Protein AF-A0A2A5CS09-F1 (afdb_monomer_lite)

Foldseek 3Di:
DEKEWPDDPVPQKIWIDDADDWDWDWADDDDQKIKIWTKHKDWDGTKMWGQDPQQKIKIKTWIKIFTQFIWIDDPRDTDTDWGRPQKTAPGTKIWIKIFPNADLQFGGKIKTWIFTHQIPDTPPCSVVRRVGPGGGGHMDIDGYGYDD

Secondary structure (DSSP, 8-state):
-EEEEEEETTTTEEEEEEEPPPEEEEEEEETTEEEEEEEEEEEEEEEEEEE-TT--EEEEEEEEEEEEEEEEEETTEEEEEE--TT-EESSPEEEEEEESS-BTTTBEEEEEEEEEPPEES-GGGHHHHHHHH-EEEEEEEEEEEE--

Radius of gyration: 17.22 Å; chains: 1; bounding box: 38×31×50 Å

pLDDT: mean 85.26, std 9.73, range [49.38, 95.62]

Sequence (148 aa):
GSIEVDFNLYTGTFEAYLALEQTSGLFPFFGPLKALAIIDFVQVGHTTGTLDSQANLTTSSDMWVKLPAVYLSAFGFNVKIAGGDNCGTKEPMHLEMTGFPFLSTVGGDIGGTYTLSTFGQCGLFNSIVSAMVAGEGNTIDLSLMYAP

Structure (mmCIF, N/CA/C/O backbone):
data_AF-A0A2A5CS09-F1
#
_entry.id   AF-A0A2A5CS09-F1
#
loop_
_atom_site.group_PDB
_atom_site.id
_atom_site.type_symbol
_atom_site.label_atom_id
_atom_site.label_alt_id
_atom_site.label_comp_id
_atom_site.label_asym_id
_atom_site.label_entity_id
_atom_site.label_seq_id
_atom_site.pdbx_PDB_ins_code
_atom_site.Cartn_x
_atom_site.Cartn_y
_atom_site.Cartn_z
_atom_site.occupancy
_atom_site.B_iso_or_equiv
_atom_site.auth_seq_id
_atom_site.auth_comp_id
_atom_site.auth_asym_id
_atom_site.auth_atom_id
_atom_site.pdbx_PDB_model_num
ATOM 1 N N . GLY A 1 1 ? -12.581 -1.520 -2.114 1.00 57.62 1 GLY A N 1
ATOM 2 C CA . GLY A 1 1 ? -11.929 -2.555 -1.281 1.00 57.62 1 GLY A CA 1
ATOM 3 C C . GLY A 1 1 ? -12.943 -3.150 -0.327 1.00 57.62 1 GLY A C 1
ATOM 4 O O . GLY A 1 1 ? -13.878 -2.450 0.048 1.00 57.62 1 GLY A O 1
ATOM 5 N N . SER A 1 2 ? -12.781 -4.416 0.049 1.00 65.38 2 SER A N 1
ATOM 6 C CA . SER A 1 2 ? -13.676 -5.136 0.967 1.00 65.38 2 SER A CA 1
ATOM 7 C C . SER A 1 2 ? -12.897 -5.788 2.105 1.00 65.38 2 SER A C 1
ATOM 9 O O . SER A 1 2 ? -11.720 -6.116 1.949 1.00 65.38 2 SER A O 1
ATOM 11 N N . ILE A 1 3 ? -13.564 -5.989 3.241 1.00 62.22 3 ILE A N 1
ATOM 12 C CA . ILE A 1 3 ? -12.995 -6.668 4.405 1.00 62.22 3 ILE A CA 1
ATOM 13 C C . ILE A 1 3 ? -13.922 -7.804 4.859 1.00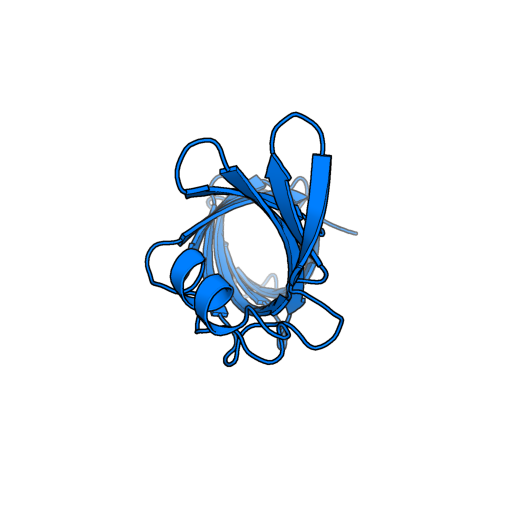 62.22 3 ILE A C 1
ATOM 15 O O . ILE A 1 3 ? -15.106 -7.575 5.110 1.00 62.22 3 ILE A O 1
ATOM 19 N N . GLU A 1 4 ? -13.382 -9.022 4.925 1.00 66.81 4 GLU A N 1
ATOM 20 C CA . GLU A 1 4 ? -14.051 -10.212 5.471 1.00 66.81 4 GLU A CA 1
ATOM 21 C C . GLU A 1 4 ? -13.510 -10.453 6.879 1.00 66.81 4 GLU A C 1
ATOM 23 O O . GLU A 1 4 ? -12.299 -10.576 7.050 1.00 66.81 4 GLU A O 1
ATOM 28 N N . VAL A 1 5 ? -14.381 -10.464 7.889 1.00 62.22 5 VAL A N 1
ATOM 29 C CA . VAL A 1 5 ? -13.968 -10.393 9.298 1.00 62.22 5 VAL A CA 1
ATOM 30 C C . VAL A 1 5 ? -14.383 -11.643 10.067 1.00 62.22 5 VAL A C 1
ATOM 32 O O . VAL A 1 5 ? -15.571 -11.956 10.128 1.00 62.22 5 VAL A O 1
ATOM 35 N N . ASP A 1 6 ? -13.425 -12.281 10.742 1.00 63.75 6 ASP A N 1
ATOM 36 C CA . ASP A 1 6 ? -13.687 -13.224 11.830 1.00 63.75 6 ASP A CA 1
ATOM 37 C C . ASP A 1 6 ? -13.675 -12.451 13.161 1.00 63.75 6 ASP A C 1
ATOM 39 O O . ASP A 1 6 ? -12.635 -12.025 13.679 1.00 63.75 6 ASP A O 1
ATOM 43 N N . PHE A 1 7 ? -14.875 -12.144 13.660 1.00 57.78 7 PHE A N 1
ATOM 44 C CA . PHE A 1 7 ? -15.070 -11.168 14.730 1.00 57.78 7 PHE A CA 1
ATOM 45 C C . PHE A 1 7 ? -15.127 -11.843 16.105 1.00 57.78 7 PHE A C 1
ATOM 47 O O . PHE A 1 7 ? -16.087 -12.550 16.422 1.00 57.78 7 PHE A O 1
ATOM 54 N N . ASN A 1 8 ? -14.170 -11.540 16.990 1.00 57.72 8 ASN A N 1
ATOM 55 C CA . ASN A 1 8 ? -14.289 -11.895 18.403 1.00 57.72 8 ASN A CA 1
ATOM 56 C C . ASN A 1 8 ? -14.962 -10.758 19.187 1.00 57.72 8 ASN A C 1
ATOM 58 O O . ASN A 1 8 ? -14.330 -9.809 19.653 1.00 57.72 8 ASN A O 1
ATOM 62 N N . LEU A 1 9 ? -16.280 -10.880 19.361 1.00 49.38 9 LEU A N 1
ATOM 63 C CA . LEU A 1 9 ? -17.125 -9.881 20.028 1.00 49.38 9 LEU A CA 1
ATOM 64 C C . LEU A 1 9 ? -16.770 -9.629 21.506 1.00 49.38 9 LEU A C 1
ATOM 66 O O . LEU A 1 9 ? -17.222 -8.635 22.069 1.00 49.38 9 LEU A O 1
ATOM 70 N N . TYR A 1 10 ? -15.984 -10.497 22.150 1.00 52.59 10 TYR A N 1
ATOM 71 C CA . TYR A 1 10 ? -15.656 -10.357 23.573 1.00 52.59 10 TYR A CA 1
ATOM 72 C C . TYR A 1 10 ? -14.449 -9.456 23.836 1.00 52.59 10 TYR A C 1
ATOM 74 O O . TYR A 1 10 ? -14.361 -8.861 24.908 1.00 52.59 10 TYR A O 1
ATOM 82 N N . THR A 1 11 ? -13.521 -9.357 22.886 1.00 64.81 11 THR A N 1
ATOM 83 C CA . THR A 1 11 ? -12.256 -8.625 23.058 1.00 64.81 11 THR A CA 1
ATOM 84 C C . THR A 1 11 ? -12.205 -7.320 22.269 1.00 64.81 11 THR A C 1
ATOM 86 O O . THR A 1 11 ? -11.307 -6.516 22.505 1.00 64.81 11 THR A O 1
ATOM 89 N N . GLY A 1 12 ? -13.143 -7.097 21.340 1.00 69.19 12 GLY A N 1
ATOM 90 C CA . GLY A 1 12 ? -13.104 -5.953 20.420 1.00 69.19 12 GLY A CA 1
ATOM 91 C C . GLY A 1 12 ? -11.963 -6.041 19.401 1.00 69.19 12 GLY A C 1
ATOM 92 O O . GLY A 1 12 ? -11.707 -5.071 18.695 1.00 69.19 12 GLY A O 1
ATOM 93 N N . THR A 1 13 ? -11.282 -7.189 19.331 1.00 82.75 13 THR A N 1
ATOM 94 C CA . THR A 1 13 ? -10.220 -7.497 18.370 1.00 82.75 13 THR A CA 1
ATOM 95 C C . THR A 1 13 ? -10.766 -8.400 17.274 1.00 82.75 13 THR A C 1
ATOM 97 O O . THR A 1 13 ? -11.610 -9.259 17.545 1.00 82.75 13 THR A O 1
ATOM 100 N N . PHE A 1 14 ? -10.234 -8.283 16.065 1.00 83.69 14 PHE A N 1
ATOM 101 C CA . PHE A 1 14 ? -10.609 -9.163 14.963 1.00 83.69 14 PHE A CA 1
ATOM 102 C C . PHE A 1 14 ? -9.412 -9.549 14.097 1.00 83.69 14 PHE A C 1
ATOM 104 O O . PHE A 1 14 ? -8.409 -8.832 14.049 1.00 83.69 14 PHE A O 1
ATOM 111 N N . GLU A 1 15 ? -9.564 -10.672 13.399 1.00 86.56 15 GLU A N 1
ATOM 112 C CA . GLU A 1 15 ? -8.740 -11.048 12.255 1.00 86.56 15 GLU A CA 1
ATOM 113 C C . GLU A 1 15 ? -9.591 -10.941 10.991 1.00 86.56 15 GLU A C 1
ATOM 115 O O . GLU A 1 15 ? -10.783 -11.251 11.000 1.00 86.56 15 GLU A O 1
ATOM 120 N N . ALA A 1 16 ? -9.004 -10.455 9.904 1.00 83.25 16 ALA A N 1
ATOM 121 C CA . ALA A 1 16 ? -9.729 -10.207 8.673 1.00 83.25 16 ALA A CA 1
ATOM 122 C C . ALA A 1 16 ? -8.885 -10.447 7.423 1.00 83.25 16 ALA A C 1
ATOM 124 O O . ALA A 1 16 ? -7.666 -10.253 7.412 1.00 83.25 16 ALA A O 1
ATOM 125 N N . TYR A 1 17 ? -9.559 -10.804 6.337 1.00 84.62 17 TYR A N 1
ATOM 126 C CA . TYR A 1 17 ? -8.994 -10.727 5.000 1.00 84.62 17 TYR A CA 1
ATOM 127 C C . TYR A 1 17 ? -9.336 -9.371 4.391 1.00 84.62 17 TYR A C 1
ATOM 129 O O . TYR A 1 17 ? -10.506 -9.018 4.228 1.00 84.62 17 TYR A O 1
ATOM 137 N N . LEU A 1 18 ? -8.299 -8.597 4.073 1.00 85.62 18 LEU A N 1
ATOM 138 C CA . LEU A 1 18 ? -8.417 -7.297 3.430 1.00 85.62 18 LEU A CA 1
ATOM 139 C C . LEU A 1 18 ? -8.156 -7.473 1.937 1.00 85.62 18 LEU A C 1
ATOM 141 O O . LEU A 1 18 ? -7.025 -7.702 1.508 1.00 85.62 18 LEU A O 1
ATOM 145 N N . ALA A 1 19 ? -9.206 -7.317 1.140 1.00 85.38 19 ALA A N 1
ATOM 146 C CA . ALA A 1 19 ? -9.112 -7.320 -0.309 1.00 85.38 19 ALA A CA 1
ATOM 147 C C . ALA A 1 19 ? -9.129 -5.878 -0.827 1.00 85.38 19 ALA A C 1
ATOM 149 O O . ALA A 1 19 ? -10.162 -5.196 -0.834 1.00 85.38 19 ALA A O 1
ATOM 150 N N . LEU A 1 20 ? -7.970 -5.405 -1.281 1.00 86.69 20 LEU A N 1
ATOM 151 C CA . LEU A 1 20 ? -7.881 -4.148 -2.014 1.00 86.69 20 LEU A CA 1
ATOM 152 C C . LEU A 1 20 ? -8.087 -4.400 -3.502 1.00 86.69 20 LEU A C 1
ATOM 154 O O . LEU A 1 20 ? -7.565 -5.354 -4.072 1.00 86.69 20 LEU A O 1
ATOM 158 N N . GLU A 1 21 ? -8.863 -3.527 -4.131 1.00 85.94 21 GLU A N 1
ATOM 159 C CA . GLU A 1 21 ? -9.085 -3.592 -5.569 1.00 85.94 21 GLU A CA 1
ATOM 160 C C . GLU A 1 21 ? -7.854 -3.069 -6.308 1.00 85.94 21 GLU A C 1
ATOM 162 O O . GLU A 1 21 ? -7.161 -2.160 -5.837 1.00 85.94 21 GLU A O 1
ATOM 167 N N . GLN A 1 22 ? -7.612 -3.615 -7.499 1.00 90.50 22 GLN A N 1
ATOM 168 C CA . GLN A 1 22 ? -6.608 -3.072 -8.402 1.00 90.50 22 GLN A CA 1
ATOM 169 C C . GLN A 1 22 ? -6.918 -1.600 -8.700 1.00 90.50 22 GLN A C 1
ATOM 171 O O . GLN A 1 22 ? -8.052 -1.234 -9.013 1.00 90.50 22 GLN A O 1
ATOM 176 N N . THR A 1 23 ? -5.889 -0.761 -8.646 1.00 89.69 23 THR A N 1
ATOM 177 C CA . THR A 1 23 ? -6.003 0.680 -8.877 1.00 89.69 23 THR A CA 1
ATOM 178 C C . THR A 1 23 ? -4.972 1.163 -9.893 1.00 89.69 23 THR A C 1
ATOM 180 O O . THR A 1 23 ? -4.150 0.397 -10.402 1.00 89.69 23 THR A O 1
ATOM 183 N N . SER A 1 24 ? -5.021 2.450 -10.231 1.00 88.50 24 SER A N 1
ATOM 184 C CA . SER A 1 24 ? -4.029 3.075 -11.098 1.00 88.50 24 SER A CA 1
ATOM 185 C C . SER A 1 24 ? -3.635 4.463 -10.612 1.00 88.50 24 SER A C 1
ATOM 187 O O . SER A 1 24 ? -4.460 5.200 -10.077 1.00 88.50 24 SER A O 1
ATOM 189 N N . GLY A 1 25 ? -2.368 4.820 -10.818 1.00 83.94 25 GLY A N 1
ATOM 190 C CA . GLY A 1 25 ? -1.807 6.113 -10.432 1.00 83.94 25 GLY A CA 1
ATOM 191 C C . GLY A 1 25 ? -1.098 6.795 -11.596 1.00 83.94 25 GLY A C 1
ATOM 192 O O . GLY A 1 25 ? -0.376 6.147 -12.356 1.00 83.94 25 GLY A O 1
ATOM 193 N N . LEU A 1 26 ? -1.295 8.108 -11.733 1.00 85.75 26 LEU A N 1
ATOM 194 C CA . LEU A 1 26 ? -0.574 8.954 -12.685 1.00 85.75 26 LEU A CA 1
ATOM 195 C C . LEU A 1 26 ? 0.507 9.748 -11.957 1.00 85.75 26 LEU A C 1
ATOM 197 O O . LEU A 1 26 ? 0.207 10.636 -11.164 1.00 85.75 26 LEU A O 1
ATOM 201 N N . PHE A 1 27 ? 1.760 9.477 -12.298 1.00 81.88 27 PHE A N 1
ATOM 202 C CA . PHE A 1 27 ? 2.924 10.098 -11.684 1.00 81.88 27 PHE A CA 1
ATOM 203 C C . PHE A 1 27 ? 3.613 11.037 -12.678 1.00 81.88 27 PHE A C 1
ATOM 205 O O . PHE A 1 27 ? 3.822 10.662 -13.840 1.00 81.88 27 PHE A O 1
ATOM 212 N N . PRO A 1 28 ? 3.987 12.259 -12.266 1.00 82.56 28 PRO A N 1
ATOM 213 C CA . PRO A 1 28 ? 4.887 13.091 -13.052 1.00 82.56 28 PRO A CA 1
ATOM 214 C C . PRO A 1 28 ? 6.194 12.339 -13.307 1.00 82.56 28 PRO A C 1
ATOM 216 O O . PRO A 1 28 ? 6.753 11.754 -12.383 1.00 82.56 28 PRO A O 1
ATOM 219 N N . PHE A 1 29 ? 6.674 12.344 -14.552 1.00 79.56 29 PHE A N 1
ATOM 220 C CA . PHE A 1 29 ? 7.934 11.692 -14.895 1.00 79.56 29 PHE A CA 1
ATOM 221 C C . PHE A 1 29 ? 9.011 12.710 -15.274 1.00 79.56 29 PHE A C 1
ATOM 223 O O . PHE A 1 29 ? 9.871 13.041 -14.464 1.00 79.56 29 PHE A O 1
ATOM 230 N N . PHE A 1 30 ? 8.950 13.245 -16.495 1.00 81.44 30 PHE A N 1
ATOM 231 C CA . PHE A 1 30 ? 9.877 14.271 -16.968 1.00 81.44 30 PHE A CA 1
ATOM 232 C C . PHE A 1 30 ? 9.230 15.131 -18.056 1.00 81.44 30 PHE A C 1
ATOM 234 O O . PHE A 1 30 ? 8.685 14.611 -19.032 1.00 81.44 30 PHE A O 1
ATOM 241 N N . GLY A 1 31 ? 9.310 16.457 -17.913 1.00 84.38 31 GLY A N 1
ATOM 242 C CA . GLY A 1 31 ? 8.670 17.390 -18.842 1.00 84.38 31 GLY A CA 1
ATOM 243 C C . GLY A 1 31 ? 7.161 17.113 -18.974 1.00 84.38 31 GLY A C 1
ATOM 244 O O . GLY A 1 31 ? 6.485 16.991 -17.953 1.00 84.38 31 GLY A O 1
ATOM 245 N N . PRO A 1 32 ? 6.607 16.994 -20.197 1.00 85.50 32 PRO A N 1
ATOM 246 C CA . PRO A 1 32 ? 5.186 16.698 -20.397 1.00 85.50 32 PRO A CA 1
ATOM 247 C C . PRO A 1 32 ? 4.826 15.214 -20.194 1.00 85.50 32 PRO A C 1
ATOM 249 O O . PRO A 1 32 ? 3.656 14.853 -20.327 1.00 85.50 32 PRO A O 1
ATOM 252 N N . LEU A 1 33 ? 5.808 14.345 -19.926 1.00 86.62 33 LEU A N 1
ATOM 253 C CA . LEU A 1 33 ? 5.598 12.905 -19.806 1.00 86.62 33 LEU A CA 1
ATOM 254 C C . LEU A 1 33 ? 5.034 12.545 -18.431 1.00 86.62 33 LEU A C 1
ATOM 256 O O . LEU A 1 33 ? 5.532 13.000 -17.396 1.00 86.62 33 LEU A O 1
ATOM 260 N N . LYS A 1 34 ? 4.037 11.660 -18.428 1.00 88.56 34 LYS A N 1
ATOM 261 C CA . LYS A 1 34 ? 3.474 11.055 -17.216 1.00 88.56 34 LYS A CA 1
ATOM 262 C C . LYS A 1 34 ? 3.696 9.548 -17.243 1.00 88.56 34 LYS A C 1
ATOM 264 O O . LYS A 1 34 ? 3.669 8.950 -18.315 1.00 88.56 34 LYS A O 1
ATOM 269 N N . ALA A 1 35 ? 3.889 8.941 -16.081 1.00 88.00 35 ALA A N 1
ATOM 270 C CA . ALA A 1 35 ? 3.873 7.495 -15.923 1.00 88.00 35 ALA A CA 1
ATOM 271 C C . ALA A 1 35 ? 2.515 7.068 -15.355 1.00 88.00 35 ALA A C 1
ATOM 273 O O . ALA A 1 35 ? 2.121 7.532 -14.289 1.00 88.00 35 ALA A O 1
ATOM 274 N N . LEU A 1 36 ? 1.796 6.201 -16.062 1.00 89.00 36 LEU A N 1
ATOM 275 C CA . LEU A 1 36 ? 0.591 5.543 -15.565 1.00 89.00 36 LEU A CA 1
ATOM 276 C C . LEU A 1 36 ? 0.978 4.165 -15.026 1.00 89.00 36 LEU A C 1
ATOM 278 O O . LEU A 1 36 ? 1.378 3.300 -15.804 1.00 89.00 36 LEU A O 1
ATOM 282 N N . ALA A 1 37 ? 0.853 3.949 -13.722 1.00 89.56 37 ALA A N 1
ATOM 283 C CA . ALA A 1 37 ? 1.088 2.652 -13.100 1.00 89.56 37 ALA A CA 1
ATOM 284 C C . ALA A 1 37 ? -0.243 1.962 -12.792 1.00 89.56 37 ALA A C 1
ATOM 286 O O . ALA A 1 37 ? -1.136 2.583 -12.222 1.00 89.56 37 ALA A O 1
ATOM 287 N N . ILE A 1 38 ? -0.355 0.686 -13.150 1.00 92.62 38 ILE A N 1
ATOM 288 C CA . ILE A 1 38 ? -1.391 -0.219 -12.649 1.00 92.62 38 ILE A CA 1
ATOM 289 C C . ILE A 1 38 ? -0.832 -0.873 -11.392 1.00 92.62 38 ILE A C 1
ATOM 291 O O . ILE A 1 38 ? 0.301 -1.355 -11.420 1.00 92.62 38 ILE A O 1
ATOM 295 N N . ILE A 1 39 ? -1.601 -0.857 -10.309 1.00 91.31 39 ILE A N 1
ATOM 296 C CA . ILE A 1 39 ? -1.156 -1.239 -8.970 1.00 91.31 39 ILE A CA 1
ATOM 297 C C . ILE A 1 39 ? -2.097 -2.308 -8.437 1.00 91.31 39 ILE A C 1
ATOM 299 O O . ILE A 1 39 ? -3.313 -2.126 -8.446 1.00 91.31 39 ILE A O 1
ATOM 303 N N . ASP A 1 40 ? -1.518 -3.404 -7.973 1.00 93.62 40 ASP A N 1
ATOM 304 C CA . ASP A 1 40 ? -2.236 -4.530 -7.393 1.00 93.62 40 ASP A CA 1
ATOM 305 C C . ASP A 1 40 ? -1.666 -4.867 -6.010 1.00 93.62 40 ASP A C 1
ATOM 307 O O . ASP A 1 40 ? -0.489 -4.607 -5.737 1.00 93.62 40 ASP A O 1
ATOM 311 N N . PHE A 1 41 ? -2.496 -5.433 -5.140 1.00 92.81 41 PHE A N 1
ATOM 312 C CA . PHE A 1 41 ? -2.168 -5.671 -3.736 1.00 92.81 41 PHE A CA 1
ATOM 313 C C . PHE A 1 41 ? -2.405 -7.133 -3.382 1.00 92.81 41 PHE A C 1
ATOM 315 O O . PHE A 1 41 ? -3.446 -7.701 -3.697 1.00 92.81 41 PHE A O 1
ATOM 322 N N . VAL A 1 42 ? -1.443 -7.745 -2.695 1.00 93.44 42 VAL A N 1
ATOM 323 C CA . VAL A 1 42 ? -1.567 -9.124 -2.214 1.00 93.44 42 VAL A CA 1
ATOM 324 C C . VAL A 1 42 ? -1.286 -9.151 -0.721 1.00 93.44 42 VAL A C 1
ATOM 326 O O . VAL A 1 42 ? -0.156 -8.906 -0.301 1.00 93.44 42 VAL A O 1
ATOM 329 N N . GLN A 1 43 ? -2.310 -9.453 0.071 1.00 93.44 43 GLN A N 1
ATOM 330 C CA . GLN A 1 43 ? -2.208 -9.530 1.525 1.00 93.44 43 GLN A CA 1
ATOM 331 C C . GLN A 1 43 ? -1.237 -10.635 1.967 1.00 93.44 43 GLN A C 1
ATOM 333 O O . GLN A 1 43 ? -1.154 -11.706 1.358 1.00 93.44 43 GLN A O 1
ATOM 338 N N . VAL A 1 44 ? -0.496 -10.365 3.038 1.00 95.00 44 VAL A N 1
ATOM 339 C CA . VAL A 1 44 ? 0.383 -11.307 3.728 1.00 95.00 44 VAL A CA 1
ATOM 340 C C . VAL A 1 44 ? -0.251 -11.643 5.070 1.00 95.00 44 VAL A C 1
ATOM 342 O O . VAL A 1 44 ? -0.333 -10.798 5.954 1.00 95.00 44 VAL A O 1
ATOM 345 N N . GLY A 1 45 ? -0.694 -12.889 5.227 1.00 92.19 45 GLY A N 1
ATOM 346 C CA . GLY A 1 45 ? -1.400 -13.306 6.438 1.00 92.19 45 GLY A CA 1
ATOM 347 C C . GLY A 1 45 ? -2.749 -12.600 6.598 1.00 92.19 45 GLY A C 1
ATOM 348 O O . GLY A 1 45 ? -3.414 -12.298 5.608 1.00 92.19 45 GLY A O 1
ATOM 349 N N . HIS A 1 46 ? -3.145 -12.376 7.850 1.00 90.44 46 HIS A N 1
ATOM 350 C CA . HIS A 1 46 ? -4.397 -11.714 8.208 1.00 90.44 46 HIS A CA 1
ATOM 351 C C . HIS A 1 46 ? -4.157 -10.258 8.605 1.00 90.44 46 HIS A C 1
ATOM 353 O O . HIS A 1 46 ? -3.144 -9.919 9.214 1.00 90.44 46 HIS A O 1
ATOM 359 N N . THR A 1 47 ? -5.136 -9.409 8.312 1.00 91.25 47 THR A N 1
ATOM 360 C CA . THR A 1 47 ? -5.265 -8.085 8.913 1.00 91.25 47 THR A CA 1
ATOM 361 C C . THR A 1 47 ? -5.745 -8.276 10.337 1.00 91.25 47 THR A C 1
ATOM 363 O O . THR A 1 47 ? -6.722 -8.983 10.569 1.00 91.25 47 THR A O 1
ATOM 366 N N . THR A 1 48 ? -5.086 -7.630 11.288 1.00 93.06 48 THR A N 1
ATOM 367 C CA . THR A 1 48 ? -5.543 -7.585 12.679 1.00 93.06 48 THR A CA 1
ATOM 368 C C . THR A 1 48 ? -6.069 -6.196 12.988 1.00 93.06 48 THR A C 1
ATOM 370 O O . THR A 1 48 ? -5.673 -5.224 12.346 1.00 93.06 48 THR A O 1
ATOM 373 N N . GLY A 1 49 ? -6.978 -6.070 13.944 1.00 91.62 49 GLY A N 1
ATOM 374 C CA . GLY A 1 49 ? -7.502 -4.756 14.284 1.00 91.62 49 GLY A CA 1
ATOM 375 C C . GLY A 1 49 ? -8.321 -4.721 15.553 1.00 91.62 49 GLY A C 1
ATOM 376 O O . GLY A 1 49 ? -8.590 -5.756 16.169 1.00 91.62 49 GLY A O 1
ATOM 377 N N . THR A 1 50 ? -8.720 -3.508 15.929 1.00 91.00 50 THR A N 1
ATOM 378 C CA . THR A 1 50 ? -9.691 -3.274 16.996 1.00 91.00 50 THR A CA 1
ATOM 379 C C . THR A 1 50 ? -10.830 -2.396 16.517 1.00 91.00 50 THR A C 1
ATOM 381 O O . THR A 1 50 ? -10.621 -1.484 15.719 1.00 91.00 50 THR A O 1
ATOM 384 N N . LEU A 1 51 ? -12.031 -2.679 17.012 1.00 89.06 51 LEU A N 1
ATOM 385 C CA . LEU A 1 51 ? -13.196 -1.814 16.884 1.00 89.06 51 LEU A CA 1
ATOM 386 C C . LEU A 1 51 ? -13.785 -1.613 18.278 1.00 89.06 51 LEU A C 1
ATOM 388 O O . LEU A 1 51 ? -14.295 -2.558 18.885 1.00 89.06 51 LEU A O 1
ATOM 392 N N . ASP A 1 52 ? -13.684 -0.393 18.795 1.00 88.56 52 ASP A N 1
ATOM 393 C CA . ASP A 1 52 ? -14.193 -0.074 20.126 1.00 88.56 52 ASP A CA 1
ATOM 394 C C . ASP A 1 52 ? -15.699 0.249 20.122 1.00 88.56 52 ASP A C 1
ATOM 396 O O . ASP A 1 52 ? -16.349 0.406 19.085 1.00 88.56 52 ASP A O 1
ATOM 400 N N . SER A 1 53 ? -16.278 0.372 21.319 1.00 86.25 53 SER A N 1
ATOM 401 C CA . SER A 1 53 ? -17.695 0.720 21.493 1.00 86.25 53 SER A CA 1
ATOM 402 C C . SER A 1 53 ? -18.066 2.130 21.010 1.00 86.25 53 SER A C 1
ATOM 404 O O . SER A 1 53 ? -19.246 2.473 20.965 1.00 86.25 53 SER A O 1
ATOM 406 N N . GLN A 1 54 ? -17.075 2.951 20.670 1.00 89.12 54 GLN A N 1
ATOM 407 C CA . GLN A 1 54 ? -17.201 4.315 20.182 1.00 89.12 54 GLN A CA 1
ATOM 408 C C . GLN A 1 54 ? -17.047 4.377 18.658 1.00 89.12 54 GLN A C 1
ATOM 410 O O . GLN A 1 54 ? -17.078 5.475 18.112 1.00 89.12 54 GLN A O 1
ATOM 415 N N . ALA A 1 55 ? -16.951 3.230 17.976 1.00 89.00 55 ALA A N 1
ATOM 416 C CA . ALA A 1 55 ? -16.782 3.123 16.530 1.00 89.00 55 ALA A CA 1
ATOM 417 C C . ALA A 1 55 ? -15.426 3.638 16.012 1.00 89.00 55 ALA A C 1
ATOM 419 O O . ALA A 1 55 ? -15.329 4.034 14.847 1.00 89.00 55 ALA A O 1
ATOM 420 N N . ASN A 1 56 ? -14.380 3.630 16.847 1.00 92.38 56 ASN A N 1
ATOM 421 C CA . ASN A 1 56 ? -13.009 3.825 16.382 1.00 92.38 56 ASN A CA 1
ATOM 422 C C . ASN A 1 56 ? -12.451 2.494 15.884 1.00 92.38 56 ASN A C 1
ATOM 424 O O . ASN A 1 56 ? -12.404 1.516 16.634 1.00 92.38 56 ASN A O 1
ATOM 428 N N . LEU A 1 57 ? -12.008 2.480 14.629 1.00 91.81 57 LEU A N 1
ATOM 429 C CA . LEU A 1 57 ? -11.327 1.346 14.022 1.00 91.81 57 LEU A CA 1
ATOM 430 C C . LEU A 1 57 ? -9.818 1.591 13.997 1.00 91.81 57 LEU A C 1
ATOM 432 O O . LEU A 1 57 ? -9.371 2.665 13.590 1.00 91.81 57 LEU A O 1
ATOM 436 N N . THR A 1 58 ? -9.045 0.566 14.341 1.00 93.44 58 THR A N 1
ATOM 437 C CA . THR A 1 58 ? -7.619 0.462 14.011 1.00 93.44 58 THR A CA 1
ATOM 438 C C . THR A 1 58 ? -7.353 -0.859 13.305 1.00 93.44 58 THR A C 1
ATOM 440 O O . THR A 1 58 ? -7.950 -1.878 13.655 1.00 93.44 58 THR A O 1
ATOM 443 N N . THR A 1 59 ? -6.470 -0.858 12.309 1.00 92.75 59 THR A N 1
ATOM 444 C CA . THR A 1 59 ? -6.087 -2.072 11.578 1.00 92.75 59 THR A CA 1
ATOM 445 C C . THR A 1 59 ? -4.616 -2.077 11.222 1.00 92.75 59 THR A C 1
ATOM 447 O O . THR A 1 59 ? -4.109 -1.060 10.757 1.00 92.75 59 THR A O 1
ATOM 450 N N . SER A 1 60 ? -4.015 -3.257 11.294 1.00 94.56 60 SER A N 1
ATOM 451 C CA . SER A 1 60 ? -2.638 -3.554 10.929 1.00 94.56 60 SER A CA 1
ATOM 452 C C . SER A 1 60 ? -2.618 -4.664 9.881 1.00 94.56 60 SER A C 1
ATOM 454 O O . SER A 1 60 ? -3.224 -5.722 10.078 1.00 94.56 60 SER A O 1
ATOM 456 N N . SER A 1 61 ? -1.985 -4.411 8.735 1.00 94.56 61 SER A N 1
ATOM 457 C CA . SER A 1 61 ? -1.930 -5.342 7.599 1.00 94.56 61 SER A CA 1
ATOM 458 C C . SER A 1 61 ? -0.560 -5.319 6.935 1.00 94.56 61 SER A C 1
ATOM 460 O O . SER A 1 61 ? -0.011 -4.246 6.704 1.00 94.56 61 SER A O 1
ATOM 462 N N . ASP A 1 62 ? -0.061 -6.479 6.516 1.00 95.62 62 ASP A N 1
ATOM 463 C CA . ASP A 1 62 ? 1.117 -6.570 5.654 1.00 95.62 62 ASP A CA 1
ATOM 464 C C . ASP A 1 62 ? 0.694 -6.920 4.225 1.00 95.62 62 ASP A C 1
ATOM 466 O O . ASP A 1 62 ? -0.150 -7.793 4.011 1.00 95.62 62 ASP A O 1
ATOM 470 N N . MET A 1 63 ? 1.252 -6.238 3.221 1.00 94.50 63 MET A N 1
ATOM 471 C CA . MET A 1 63 ? 0.866 -6.436 1.819 1.00 94.50 63 MET A CA 1
ATOM 472 C C . MET A 1 63 ? 2.056 -6.364 0.865 1.00 94.50 63 MET A C 1
ATOM 474 O O . MET A 1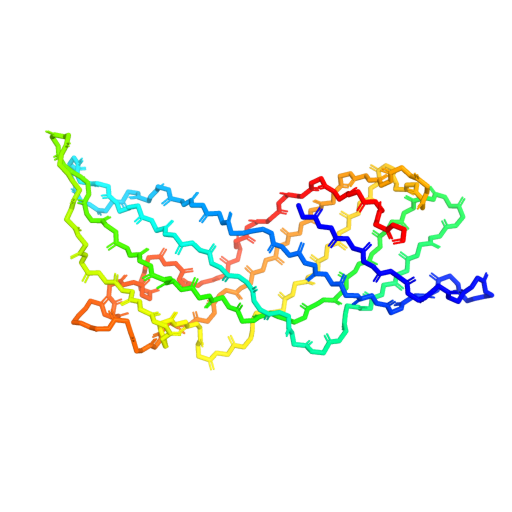 63 ? 2.913 -5.489 0.960 1.00 94.50 63 MET A O 1
ATOM 478 N N . TRP A 1 64 ? 2.078 -7.242 -0.131 1.00 95.19 64 TRP A N 1
ATOM 479 C CA . TRP A 1 64 ? 2.899 -7.055 -1.322 1.00 95.19 64 TRP A CA 1
ATOM 480 C C . TRP A 1 64 ? 2.217 -6.075 -2.266 1.00 95.19 64 TRP A C 1
ATOM 482 O O . TRP A 1 64 ? 1.030 -6.226 -2.561 1.00 95.19 64 TRP A O 1
ATOM 492 N N . VAL A 1 65 ? 2.983 -5.131 -2.809 1.00 93.50 65 VAL A N 1
ATOM 493 C CA . VAL A 1 65 ? 2.505 -4.257 -3.884 1.00 93.50 65 VAL A CA 1
ATOM 494 C C . VAL A 1 65 ? 3.118 -4.710 -5.194 1.00 93.50 65 VAL A C 1
ATOM 496 O O . VAL A 1 65 ? 4.337 -4.843 -5.317 1.00 93.50 65 VAL A O 1
ATOM 499 N N . LYS A 1 66 ? 2.266 -4.953 -6.185 1.00 94.06 66 LYS A N 1
ATOM 500 C CA . LYS A 1 66 ? 2.648 -5.384 -7.525 1.00 94.06 66 LYS A CA 1
ATOM 501 C C . LYS A 1 66 ? 2.338 -4.304 -8.543 1.00 94.06 66 LYS A C 1
ATOM 503 O O . LYS A 1 66 ? 1.379 -3.549 -8.401 1.00 94.06 66 LYS A O 1
ATOM 508 N N . LEU A 1 67 ? 3.134 -4.274 -9.606 1.00 92.88 67 LEU A N 1
ATOM 509 C CA . LEU A 1 67 ? 2.914 -3.403 -10.756 1.00 92.88 67 LEU A CA 1
ATOM 510 C C . LEU A 1 67 ? 2.766 -4.260 -12.019 1.00 92.88 67 LEU A C 1
ATOM 512 O O . LEU A 1 67 ? 3.749 -4.506 -12.730 1.00 92.88 67 LEU A O 1
ATOM 516 N N . PRO A 1 68 ? 1.542 -4.715 -12.346 1.00 93.94 68 PRO A N 1
ATOM 517 C CA . PRO A 1 68 ? 1.298 -5.511 -13.550 1.00 93.94 68 PRO A CA 1
ATOM 518 C C . PRO A 1 68 ? 1.715 -4.789 -14.842 1.00 93.94 68 PRO A C 1
ATOM 520 O O . PRO A 1 68 ? 2.179 -5.400 -15.817 1.00 93.94 68 PRO A O 1
ATOM 523 N N . ALA A 1 69 ? 1.579 -3.462 -14.861 1.00 92.25 69 ALA A N 1
ATOM 524 C CA . ALA A 1 69 ? 1.997 -2.637 -15.980 1.00 92.25 69 ALA A CA 1
ATOM 525 C C . ALA A 1 69 ? 2.315 -1.202 -15.556 1.00 92.25 69 ALA A C 1
ATOM 527 O O . ALA A 1 69 ? 1.618 -0.610 -14.737 1.00 92.25 69 ALA A O 1
ATOM 528 N N . VAL A 1 70 ? 3.332 -0.626 -16.192 1.00 89.88 70 VAL A N 1
ATOM 529 C CA . VAL A 1 70 ? 3.628 0.806 -16.145 1.00 89.88 70 VAL A CA 1
ATOM 530 C C . VAL A 1 70 ? 3.732 1.315 -17.573 1.00 89.88 70 VAL A C 1
ATOM 532 O O . VAL A 1 70 ? 4.474 0.756 -18.387 1.00 89.88 70 VAL A O 1
ATOM 535 N N . TYR A 1 71 ? 2.998 2.378 -17.875 1.00 90.88 71 TYR A N 1
ATOM 536 C CA . TYR A 1 71 ? 2.958 3.020 -19.179 1.00 90.88 71 TYR A CA 1
ATOM 537 C C . TYR A 1 71 ? 3.589 4.402 -19.108 1.00 90.88 71 TYR A C 1
ATOM 539 O O . TYR A 1 71 ? 3.338 5.160 -18.177 1.00 90.88 71 TYR A O 1
ATOM 547 N N . LEU A 1 72 ? 4.360 4.752 -20.129 1.00 90.00 72 LEU A N 1
ATOM 548 C CA . LEU A 1 72 ? 4.721 6.130 -20.403 1.00 90.00 72 LEU A CA 1
ATOM 549 C C . LEU A 1 72 ? 3.630 6.749 -21.278 1.00 90.00 72 LEU A C 1
ATOM 551 O O . LEU A 1 72 ? 3.336 6.237 -22.360 1.00 90.00 72 LEU A O 1
ATOM 555 N N . SER A 1 73 ? 3.046 7.841 -20.799 1.00 88.00 73 SER A N 1
ATOM 556 C CA . SER A 1 73 ? 1.959 8.569 -21.443 1.00 88.00 73 SER A CA 1
ATOM 557 C C . SER A 1 73 ? 2.461 9.902 -21.992 1.00 88.00 73 SER A C 1
ATOM 559 O O . SER A 1 73 ? 2.966 10.743 -21.242 1.00 88.00 73 SER A O 1
ATOM 561 N N . ALA A 1 74 ? 2.296 10.108 -23.299 1.00 85.69 74 ALA A N 1
ATOM 562 C CA . ALA A 1 74 ? 2.677 11.338 -23.989 1.00 85.69 74 ALA A CA 1
ATOM 563 C C . ALA A 1 74 ? 1.785 11.585 -25.207 1.00 85.69 74 ALA A C 1
ATOM 565 O O . ALA A 1 74 ? 1.582 10.679 -26.009 1.00 85.69 74 ALA A O 1
ATOM 566 N N . PHE A 1 75 ? 1.281 12.812 -25.373 1.00 83.31 75 PHE A N 1
ATOM 567 C CA . PHE A 1 75 ? 0.538 13.233 -26.575 1.00 83.31 75 PHE A CA 1
ATOM 568 C C . PHE A 1 75 ? -0.608 12.282 -26.993 1.00 83.31 75 PHE A C 1
ATOM 570 O O . PHE A 1 75 ? -0.864 12.101 -28.178 1.00 83.31 75 PHE A O 1
ATOM 577 N N . GLY A 1 76 ? 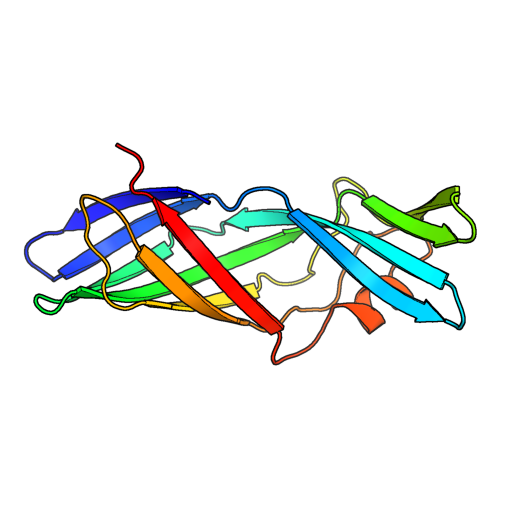-1.287 11.656 -26.025 1.00 80.31 76 GLY A N 1
ATOM 578 C CA . GLY A 1 76 ? -2.380 10.704 -26.275 1.00 80.31 76 GLY A CA 1
ATOM 579 C C . GLY A 1 76 ? -1.949 9.255 -26.546 1.00 80.31 76 GLY A C 1
ATOM 580 O O . GLY A 1 76 ? -2.811 8.403 -26.735 1.00 80.31 76 GLY A O 1
ATOM 581 N N . PHE A 1 77 ? -0.649 8.951 -26.521 1.00 84.88 77 PHE A N 1
ATOM 582 C CA . PHE A 1 77 ? -0.113 7.597 -26.668 1.00 84.88 77 PHE A CA 1
ATOM 583 C C . PHE A 1 77 ? 0.367 7.038 -25.328 1.00 84.88 77 PHE A C 1
ATOM 585 O O . PHE A 1 77 ? 0.998 7.750 -24.547 1.00 84.88 77 PHE A O 1
ATOM 592 N N . ASN A 1 78 ? 0.108 5.746 -25.103 1.00 88.69 78 ASN A N 1
ATOM 593 C CA . ASN A 1 78 ? 0.564 4.990 -23.939 1.00 88.69 78 ASN A CA 1
ATOM 594 C C . ASN A 1 78 ? 1.470 3.847 -24.401 1.00 88.69 78 ASN A C 1
ATOM 596 O O . ASN A 1 78 ? 1.021 2.947 -25.111 1.00 88.69 78 ASN A O 1
ATOM 600 N N . VAL A 1 79 ? 2.733 3.861 -23.981 1.00 89.94 79 VAL A N 1
ATOM 601 C CA . VAL A 1 79 ? 3.703 2.798 -24.282 1.00 89.94 79 VAL A CA 1
ATOM 602 C C . VAL A 1 79 ? 4.027 2.062 -22.993 1.00 89.94 79 VAL A C 1
ATOM 604 O O . VAL A 1 79 ? 4.475 2.689 -22.038 1.00 89.94 79 VAL A O 1
ATOM 607 N N . LYS A 1 80 ? 3.811 0.741 -22.940 1.00 90.25 80 LYS A N 1
ATOM 608 C CA . LYS A 1 80 ? 4.207 -0.060 -21.772 1.00 90.25 80 LYS A CA 1
ATOM 609 C C . LYS A 1 80 ? 5.734 -0.053 -21.667 1.00 90.25 80 LYS A C 1
ATOM 611 O O . LYS A 1 80 ? 6.409 -0.508 -22.585 1.00 90.25 80 LYS A O 1
ATOM 616 N N . ILE A 1 81 ? 6.259 0.458 -20.557 1.00 87.75 81 ILE A N 1
ATOM 617 C CA . ILE A 1 81 ? 7.703 0.568 -20.301 1.00 87.75 81 ILE A CA 1
ATOM 618 C C . ILE A 1 81 ? 8.183 -0.398 -19.217 1.00 87.75 81 ILE A C 1
ATOM 620 O O . ILE A 1 81 ? 9.334 -0.816 -19.247 1.00 87.75 81 ILE A O 1
ATOM 624 N N . ALA A 1 82 ? 7.321 -0.782 -18.274 1.00 89.00 82 ALA A N 1
ATOM 625 C CA . ALA A 1 82 ? 7.686 -1.670 -17.174 1.00 89.00 82 ALA A CA 1
ATOM 626 C C . ALA A 1 82 ? 6.490 -2.511 -16.705 1.00 89.00 82 ALA A C 1
ATOM 628 O O . ALA A 1 82 ? 5.372 -2.392 -17.224 1.00 89.00 82 ALA A O 1
ATOM 629 N N . GLY A 1 83 ? 6.737 -3.354 -15.706 1.00 89.38 83 GLY A N 1
ATOM 630 C CA . GLY A 1 83 ? 5.730 -4.199 -15.073 1.00 89.38 83 GLY A CA 1
ATOM 631 C C . GLY A 1 83 ? 5.740 -5.644 -15.562 1.00 89.38 83 GLY A C 1
ATOM 632 O O . GLY A 1 83 ? 6.489 -6.015 -16.466 1.00 89.38 83 GLY A O 1
ATOM 633 N N . GLY A 1 84 ? 4.892 -6.456 -14.949 1.00 89.75 84 GLY A N 1
ATOM 634 C CA . GLY A 1 84 ? 4.737 -7.883 -15.221 1.00 89.75 84 GLY A CA 1
ATOM 635 C C . GLY A 1 84 ? 4.391 -8.643 -13.947 1.00 89.75 84 GLY A C 1
ATOM 636 O O . GLY A 1 84 ? 4.415 -8.068 -12.862 1.00 89.75 84 GLY A O 1
ATOM 637 N N . ASP A 1 85 ? 4.112 -9.937 -14.072 1.00 87.94 85 ASP A N 1
ATOM 638 C CA . ASP A 1 85 ? 3.570 -10.753 -12.971 1.00 87.94 85 ASP A CA 1
ATOM 639 C C . ASP A 1 85 ? 4.491 -10.817 -11.740 1.00 87.94 85 ASP A C 1
ATOM 641 O O . ASP A 1 85 ? 4.025 -10.947 -10.606 1.00 87.94 85 ASP A O 1
ATOM 645 N N . ASN A 1 86 ? 5.802 -10.680 -11.969 1.00 90.19 86 ASN A N 1
ATOM 646 C CA . ASN A 1 86 ? 6.831 -10.695 -10.929 1.00 90.19 86 ASN A CA 1
ATOM 647 C C . ASN A 1 86 ? 7.282 -9.294 -10.488 1.00 90.19 86 ASN A C 1
ATOM 649 O O . ASN A 1 86 ? 8.088 -9.187 -9.567 1.00 90.19 86 ASN A O 1
ATOM 653 N N . CYS A 1 87 ? 6.807 -8.226 -11.137 1.00 93.12 87 CYS A N 1
ATOM 654 C CA . CYS A 1 87 ? 7.185 -6.863 -10.777 1.00 93.12 87 CYS A CA 1
ATOM 655 C C . CYS A 1 87 ? 6.452 -6.435 -9.505 1.00 93.12 87 CYS A C 1
ATOM 657 O O . CYS A 1 87 ? 5.235 -6.241 -9.518 1.00 93.12 87 CYS A O 1
ATOM 659 N N . GLY A 1 88 ? 7.194 -6.264 -8.414 1.00 93.62 88 GLY A N 1
ATOM 660 C CA . GLY A 1 88 ? 6.624 -5.913 -7.117 1.00 93.62 88 GLY A CA 1
ATOM 661 C C . GLY A 1 88 ? 7.663 -5.463 -6.100 1.00 93.62 88 GLY A C 1
ATOM 662 O O . GLY A 1 88 ? 8.864 -5.444 -6.391 1.00 93.62 88 GLY A O 1
ATOM 663 N N . THR A 1 89 ? 7.191 -5.076 -4.919 1.00 93.88 89 THR A N 1
ATOM 664 C CA . THR A 1 89 ? 8.043 -4.708 -3.785 1.00 93.88 89 THR A CA 1
ATOM 665 C C . THR A 1 89 ? 8.954 -5.868 -3.387 1.00 93.88 89 THR A C 1
ATOM 667 O O . THR A 1 89 ? 8.599 -7.038 -3.529 1.00 93.88 89 THR A O 1
ATOM 670 N N . LYS A 1 90 ? 10.163 -5.557 -2.910 1.00 93.50 90 LYS A N 1
ATOM 671 C CA . LYS A 1 90 ? 11.106 -6.576 -2.412 1.00 93.50 90 LYS A CA 1
ATOM 672 C C . LYS A 1 90 ? 10.798 -7.033 -0.991 1.00 93.50 90 LYS A C 1
ATOM 674 O O . LYS A 1 90 ? 11.167 -8.143 -0.624 1.00 93.50 90 LYS A O 1
ATOM 679 N N . GLU A 1 91 ? 10.107 -6.193 -0.234 1.00 94.12 91 GLU A N 1
ATOM 680 C CA . GLU A 1 91 ? 9.596 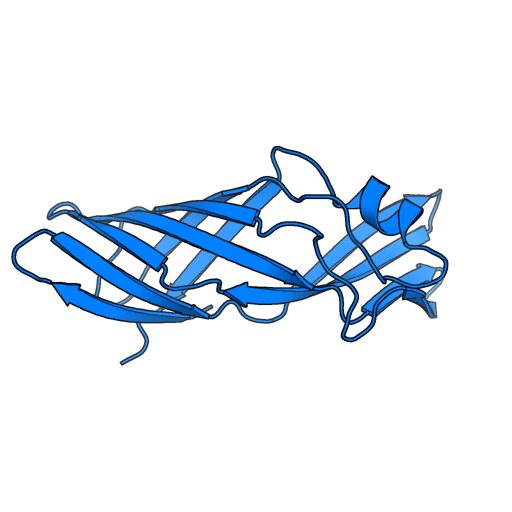-6.480 1.105 1.00 94.12 91 GLU A CA 1
ATOM 681 C C . GLU A 1 91 ? 8.108 -6.102 1.169 1.00 94.12 91 GLU A C 1
ATOM 683 O O . GLU A 1 91 ? 7.708 -5.151 0.475 1.00 94.12 91 GLU A O 1
ATOM 688 N N . PRO A 1 92 ? 7.287 -6.814 1.965 1.00 94.62 92 PRO A N 1
ATOM 689 C CA . PRO A 1 92 ? 5.914 -6.401 2.224 1.00 94.62 92 PRO A CA 1
ATOM 690 C C . PRO A 1 92 ? 5.892 -4.992 2.816 1.00 94.62 92 PRO A C 1
ATOM 692 O O . PRO A 1 92 ? 6.744 -4.646 3.636 1.00 94.62 92 PRO A O 1
ATOM 695 N N . MET A 1 93 ? 4.925 -4.180 2.403 1.00 93.31 93 MET A N 1
ATOM 696 C CA . MET A 1 93 ? 4.635 -2.939 3.104 1.00 93.31 93 MET A CA 1
ATOM 697 C C . MET A 1 93 ? 3.790 -3.244 4.331 1.00 93.31 93 MET A C 1
ATOM 699 O O . MET A 1 93 ? 2.855 -4.043 4.257 1.00 93.31 93 MET A O 1
ATOM 703 N N . HIS A 1 94 ? 4.105 -2.556 5.418 1.00 93.88 94 HIS A N 1
ATOM 704 C CA . HIS A 1 94 ? 3.280 -2.534 6.607 1.00 93.88 94 HIS A CA 1
ATOM 705 C C . HIS A 1 94 ? 2.297 -1.369 6.514 1.00 93.88 94 HIS A C 1
ATOM 707 O O . HIS A 1 94 ? 2.699 -0.242 6.203 1.00 93.88 94 HIS A O 1
ATOM 713 N N . LEU A 1 95 ? 1.019 -1.648 6.749 1.00 91.75 95 LEU A N 1
ATOM 714 C CA . LEU A 1 95 ? -0.065 -0.690 6.627 1.00 91.75 95 LEU A CA 1
ATOM 715 C C . LEU A 1 95 ? -0.880 -0.636 7.919 1.00 91.75 95 LEU A C 1
ATOM 717 O O . LEU A 1 95 ? -1.639 -1.553 8.234 1.00 91.75 95 LEU A O 1
ATOM 721 N N . GLU A 1 96 ? -0.750 0.492 8.608 1.00 93.31 96 GLU A N 1
ATOM 722 C CA . GLU A 1 96 ? -1.569 0.868 9.754 1.00 93.31 96 GLU A CA 1
ATOM 723 C C . GLU A 1 96 ? -2.628 1.867 9.293 1.00 93.31 96 GLU A C 1
ATOM 725 O O . GLU A 1 96 ? -2.307 2.890 8.680 1.00 93.31 96 GLU A O 1
ATOM 730 N N . MET A 1 97 ? -3.895 1.579 9.577 1.00 93.88 97 MET A N 1
ATOM 731 C CA . MET A 1 97 ? -5.008 2.462 9.232 1.00 93.88 97 MET A CA 1
ATOM 732 C C . MET A 1 97 ? -5.912 2.687 10.428 1.00 93.88 97 MET A C 1
ATOM 734 O O . MET A 1 97 ? -6.071 1.829 11.298 1.00 93.88 97 MET A O 1
ATOM 738 N N . THR A 1 98 ? -6.540 3.855 10.435 1.00 94.69 98 THR A N 1
ATOM 739 C CA . THR A 1 98 ? -7.546 4.231 11.423 1.00 94.69 98 THR A CA 1
ATOM 740 C C . THR A 1 98 ? -8.773 4.793 10.727 1.00 94.69 98 THR A C 1
ATOM 742 O O . THR A 1 98 ? -8.665 5.356 9.637 1.00 94.69 98 THR A O 1
ATOM 745 N N . GLY A 1 99 ? -9.941 4.646 11.342 1.00 93.06 99 GLY A N 1
ATOM 746 C CA . GLY A 1 99 ? -11.176 5.225 10.822 1.00 93.06 99 GLY A CA 1
ATOM 747 C C . GLY A 1 99 ? -12.173 5.534 11.920 1.00 93.06 99 GLY A C 1
ATOM 748 O O . GLY A 1 99 ? -12.214 4.863 12.952 1.00 93.06 99 GLY A O 1
ATOM 749 N N . PHE A 1 100 ? -12.971 6.571 11.685 1.00 91.62 100 PHE A N 1
ATOM 750 C CA . PHE A 1 100 ? -14.053 6.977 12.569 1.00 91.62 100 PHE A CA 1
ATOM 751 C C . PHE A 1 100 ? -15.070 7.853 11.812 1.00 91.62 100 PHE A C 1
ATOM 753 O O . PHE A 1 100 ? -14.662 8.814 11.155 1.00 91.62 100 PHE A O 1
ATOM 760 N N . PRO A 1 101 ? -16.385 7.606 11.962 1.00 89.50 101 PRO A N 1
ATOM 761 C CA . PRO A 1 101 ? -16.993 6.446 12.618 1.00 89.50 101 PRO A CA 1
ATOM 762 C C . PRO A 1 101 ? -16.970 5.209 11.703 1.00 89.50 101 PRO A C 1
ATOM 764 O O . PRO A 1 101 ? -17.290 5.309 10.521 1.00 89.50 101 PRO A O 1
ATOM 767 N N . PHE A 1 102 ? -16.653 4.035 12.253 1.00 87.69 102 PHE A N 1
ATOM 768 C CA . PHE A 1 102 ? -16.737 2.762 11.532 1.00 87.69 102 PHE A CA 1
ATOM 769 C C . PHE A 1 102 ? -17.842 1.868 12.102 1.00 87.69 102 PHE A C 1
ATOM 771 O O . PHE A 1 102 ? -17.839 1.532 13.286 1.00 87.69 102 PHE A O 1
ATOM 778 N N . LEU A 1 103 ? -18.793 1.453 11.264 1.00 84.25 103 LEU A N 1
ATOM 779 C CA . LEU A 1 103 ? -19.912 0.606 11.683 1.00 84.25 103 LEU A CA 1
ATOM 780 C C . LEU A 1 103 ? -19.755 -0.794 11.097 1.00 84.25 103 LEU A C 1
ATOM 782 O O . LEU A 1 103 ? -19.715 -0.941 9.883 1.00 84.25 103 LEU A O 1
ATOM 786 N N . SER A 1 104 ? -19.764 -1.842 11.921 1.00 75.88 104 SER A N 1
ATOM 787 C CA . SER A 1 104 ? -19.581 -3.227 11.448 1.00 75.88 104 SER A CA 1
ATOM 788 C C . SER A 1 104 ? -20.613 -3.683 10.406 1.00 75.88 104 SER A C 1
ATOM 790 O O . SER A 1 104 ? -20.323 -4.567 9.612 1.00 75.88 104 SER A O 1
ATOM 792 N N . THR A 1 105 ? -21.800 -3.070 10.368 1.00 77.06 105 THR A N 1
ATOM 793 C CA . THR A 1 105 ? -22.872 -3.413 9.419 1.00 77.06 105 THR A CA 1
ATOM 794 C C . THR A 1 105 ? -22.870 -2.587 8.132 1.00 77.06 105 THR A C 1
ATOM 796 O O . THR A 1 105 ? -23.583 -2.937 7.197 1.00 77.06 105 THR A O 1
ATOM 799 N N . VAL A 1 106 ? -22.151 -1.460 8.091 1.00 82.06 106 VAL A N 1
ATOM 800 C CA . VAL A 1 106 ? -22.174 -0.507 6.958 1.00 82.06 106 VAL A CA 1
ATOM 801 C C . VAL A 1 106 ? -20.777 -0.288 6.376 1.00 82.06 106 VAL A C 1
ATOM 803 O O . VAL A 1 106 ? -20.637 -0.082 5.175 1.00 82.06 106 VAL A O 1
ATOM 806 N N . GLY A 1 107 ? -19.747 -0.379 7.210 1.00 84.25 107 GLY A N 1
ATOM 807 C CA . GLY A 1 107 ? -18.387 0.025 6.907 1.00 84.25 107 GLY A CA 1
ATOM 808 C C . GLY A 1 107 ? -18.097 1.463 7.341 1.00 84.25 107 GLY A C 1
ATOM 809 O O . GLY A 1 107 ? -18.745 2.003 8.245 1.00 84.25 107 GLY A O 1
ATOM 810 N N . GLY A 1 108 ? -17.105 2.070 6.700 1.00 88.44 108 GLY A N 1
ATOM 811 C CA . GLY A 1 108 ? -16.661 3.432 6.975 1.00 88.44 108 GLY A CA 1
ATOM 812 C C . GLY A 1 108 ? -15.384 3.787 6.221 1.00 88.44 108 GLY A C 1
ATOM 813 O O . GLY A 1 108 ? -14.722 2.919 5.642 1.00 88.44 108 GLY A O 1
ATOM 814 N N . ASP A 1 109 ? -15.049 5.074 6.248 1.00 92.38 109 ASP A N 1
ATOM 815 C CA . ASP A 1 109 ? -13.808 5.579 5.672 1.00 92.38 109 ASP A CA 1
ATOM 816 C C . ASP A 1 109 ? -12.651 5.366 6.652 1.00 92.38 109 ASP A C 1
ATOM 818 O O . ASP A 1 109 ? -12.758 5.642 7.852 1.00 92.38 109 ASP A O 1
ATOM 822 N N . ILE A 1 110 ? -11.544 4.852 6.128 1.00 92.25 110 ILE A N 1
ATOM 823 C CA . ILE A 1 110 ? -10.318 4.584 6.871 1.00 92.25 110 ILE A CA 1
ATOM 824 C C . ILE A 1 110 ? -9.133 5.161 6.100 1.00 92.25 110 ILE A C 1
ATOM 826 O O . ILE A 1 110 ? -9.144 5.217 4.869 1.00 92.25 110 ILE A O 1
ATOM 830 N N . GLY A 1 111 ? -8.092 5.561 6.818 1.00 93.06 111 GLY A N 1
ATOM 831 C CA . GLY A 1 111 ? -6.889 6.103 6.205 1.00 93.06 111 GLY A CA 1
ATOM 832 C C . GLY A 1 111 ? -5.641 5.819 7.020 1.00 93.06 111 GLY A C 1
ATOM 833 O O . GLY A 1 111 ? -5.702 5.518 8.216 1.00 93.06 111 GLY A O 1
ATOM 834 N N . GLY A 1 112 ? -4.498 5.900 6.351 1.00 91.69 112 GLY A N 1
ATOM 835 C CA . GLY A 1 112 ? -3.213 5.575 6.946 1.00 91.69 112 GLY A CA 1
ATOM 836 C C . GLY A 1 112 ? -2.033 6.037 6.113 1.00 91.69 112 GLY A C 1
ATOM 837 O O . GLY A 1 112 ? -2.177 6.545 4.996 1.00 91.69 112 GLY A O 1
ATOM 838 N N . THR A 1 113 ? -0.845 5.837 6.670 1.00 90.12 113 THR A N 1
ATOM 839 C CA . THR A 1 113 ? 0.419 6.032 5.966 1.00 90.12 113 THR A CA 1
ATOM 840 C C . THR A 1 113 ? 1.164 4.715 5.846 1.00 90.12 113 THR A C 1
ATOM 842 O O . THR A 1 113 ? 1.011 3.814 6.667 1.00 90.12 113 THR A O 1
ATOM 845 N N . TYR A 1 114 ? 1.975 4.597 4.801 1.00 89.06 114 TYR A N 1
ATOM 846 C CA . TYR A 1 114 ? 2.786 3.414 4.563 1.00 89.06 114 TYR A CA 1
ATOM 847 C C . TYR A 1 114 ? 4.103 3.764 3.877 1.00 89.06 114 TYR A C 1
ATOM 849 O O . TYR A 1 114 ? 4.276 4.814 3.244 1.00 89.06 114 TYR A O 1
ATOM 857 N N . THR A 1 115 ? 5.038 2.830 3.994 1.00 89.56 115 THR A N 1
ATOM 858 C CA . THR A 1 115 ? 6.346 2.895 3.353 1.00 89.56 115 THR A CA 1
ATOM 859 C C . THR A 1 115 ? 6.433 1.800 2.307 1.00 89.56 115 THR A C 1
ATOM 861 O O . THR A 1 115 ? 6.181 0.631 2.595 1.00 89.56 115 THR A O 1
ATOM 864 N N . LEU A 1 116 ? 6.813 2.173 1.087 1.00 90.38 116 LEU A N 1
ATOM 865 C CA . LEU A 1 116 ? 7.079 1.215 0.021 1.00 90.38 116 LEU A CA 1
ATOM 866 C C . LEU A 1 116 ? 8.568 0.934 -0.062 1.00 90.38 116 LEU A C 1
ATOM 868 O O . LEU A 1 116 ? 9.381 1.840 -0.261 1.00 90.38 116 LEU A O 1
ATOM 872 N N . SER A 1 117 ? 8.917 -0.346 0.032 1.00 91.19 117 SER A N 1
ATOM 873 C CA . SER A 1 117 ? 10.261 -0.804 -0.294 1.00 91.19 117 SER A CA 1
ATOM 874 C C . SER A 1 117 ? 10.536 -0.661 -1.797 1.00 91.19 117 SER A C 1
ATOM 876 O O . SER A 1 117 ? 9.641 -0.441 -2.619 1.00 91.19 117 SER A O 1
ATOM 878 N N . THR A 1 118 ? 11.807 -0.779 -2.184 1.00 90.69 118 THR A N 1
ATOM 879 C CA . THR A 1 118 ? 12.175 -0.773 -3.608 1.00 90.69 118 THR A CA 1
ATOM 880 C C . THR A 1 118 ? 11.507 -1.916 -4.370 1.00 90.69 118 THR A C 1
ATOM 882 O O . THR A 1 118 ? 11.255 -2.987 -3.815 1.00 90.69 118 T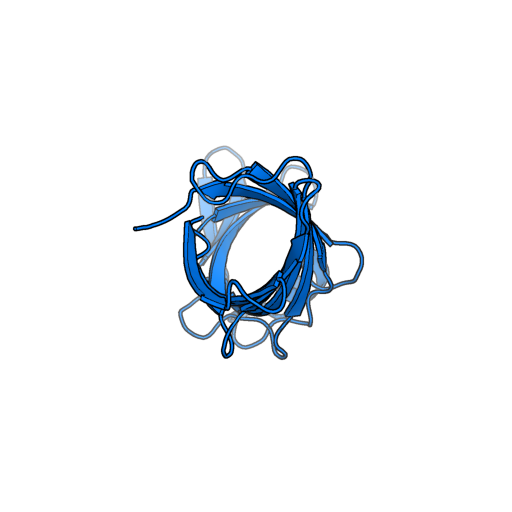HR A O 1
ATOM 885 N N . PHE A 1 119 ? 11.293 -1.715 -5.667 1.00 90.69 119 PHE A N 1
ATOM 886 C CA . PHE A 1 119 ? 10.705 -2.718 -6.544 1.00 90.69 119 PHE A CA 1
ATOM 887 C C . PHE A 1 119 ? 11.782 -3.602 -7.192 1.00 90.69 119 PHE A C 1
ATOM 889 O O . PHE A 1 119 ? 12.932 -3.203 -7.424 1.00 90.69 119 PHE A O 1
ATOM 896 N N . GLY A 1 120 ? 11.412 -4.846 -7.474 1.00 89.88 120 GLY A N 1
ATOM 897 C CA . GLY A 1 120 ? 12.230 -5.834 -8.164 1.00 89.88 120 GLY A CA 1
ATOM 898 C C . GLY A 1 120 ? 11.503 -6.427 -9.365 1.00 89.88 120 GLY A C 1
ATOM 899 O O . GLY A 1 120 ? 10.280 -6.442 -9.418 1.00 89.88 120 GLY A O 1
ATOM 900 N N . GLN A 1 121 ? 12.279 -6.959 -10.316 1.00 90.31 121 GLN A N 1
ATOM 901 C CA . GLN A 1 121 ? 11.777 -7.730 -11.462 1.00 90.31 121 GLN A CA 1
ATOM 902 C C . GLN A 1 121 ? 10.808 -6.961 -12.383 1.00 90.31 121 GLN A C 1
ATOM 904 O O . GLN A 1 121 ? 9.990 -7.552 -13.081 1.00 90.31 121 GLN A O 1
ATOM 909 N N . CYS A 1 122 ? 10.951 -5.636 -12.457 1.00 88.88 122 CYS A N 1
ATOM 910 C CA . CYS A 1 122 ? 10.121 -4.765 -13.295 1.00 88.88 122 CYS A CA 1
ATOM 911 C C . CYS A 1 122 ? 10.659 -4.544 -14.717 1.00 88.88 122 CYS A C 1
ATOM 913 O O . CYS A 1 122 ? 10.286 -3.581 -15.388 1.00 88.88 122 CYS A O 1
ATOM 915 N N . GLY A 1 123 ? 11.549 -5.424 -15.182 1.00 84.31 123 GLY A N 1
ATOM 916 C CA . GLY A 1 123 ? 12.205 -5.312 -16.484 1.00 84.31 123 GLY A CA 1
ATOM 917 C C . GLY A 1 123 ? 13.285 -4.227 -16.527 1.00 84.31 123 GLY A C 1
ATOM 918 O O . GLY A 1 123 ? 13.907 -3.900 -15.516 1.00 84.31 123 GLY A O 1
ATOM 919 N N . LEU A 1 124 ? 13.519 -3.669 -17.720 1.00 77.50 124 LEU A N 1
ATOM 920 C CA . LEU A 1 124 ? 14.622 -2.737 -17.999 1.00 77.50 124 LEU A CA 1
ATOM 921 C C . LEU A 1 124 ? 14.575 -1.450 -17.151 1.00 77.50 124 LEU A C 1
ATOM 923 O O . LEU A 1 124 ? 15.609 -0.851 -16.877 1.00 77.50 124 LEU A O 1
ATOM 927 N N . PHE A 1 125 ? 13.386 -1.046 -16.700 1.00 76.00 125 PHE A N 1
ATOM 928 C CA . PHE A 1 125 ? 13.152 0.205 -15.975 1.00 76.00 125 PHE A CA 1
ATOM 929 C C . PHE A 1 125 ? 13.027 0.014 -14.453 1.00 76.00 125 PHE A C 1
ATOM 931 O O . PHE A 1 125 ? 12.517 0.893 -13.762 1.00 76.00 125 PHE A O 1
ATOM 938 N N . ASN A 1 126 ? 13.504 -1.111 -13.906 1.00 81.00 126 ASN A N 1
ATOM 939 C CA . ASN A 1 126 ? 13.377 -1.438 -12.480 1.00 81.00 126 ASN A CA 1
ATOM 940 C C . ASN A 1 126 ? 13.890 -0.337 -11.531 1.00 81.00 126 ASN A C 1
ATOM 942 O O . ASN A 1 126 ? 13.271 -0.061 -10.502 1.00 81.00 126 ASN A O 1
ATOM 946 N N . SER A 1 127 ? 15.013 0.300 -11.877 1.00 77.56 127 SER A N 1
ATOM 947 C CA . SER A 1 127 ? 15.603 1.398 -11.099 1.00 77.56 127 SER A CA 1
ATOM 948 C C . SER A 1 127 ? 14.730 2.651 -11.104 1.00 77.56 127 SER A C 1
ATOM 950 O O . SER A 1 127 ? 14.549 3.275 -10.064 1.00 77.56 127 SER A O 1
ATOM 952 N N . ILE A 1 128 ? 14.155 2.986 -12.258 1.00 76.56 128 ILE A N 1
ATOM 953 C CA . ILE A 1 128 ? 13.282 4.146 -12.430 1.00 76.56 128 ILE A CA 1
ATOM 954 C C . ILE A 1 128 ? 11.972 3.952 -11.670 1.00 76.56 128 ILE A C 1
ATOM 956 O O . ILE A 1 128 ? 11.562 4.847 -10.942 1.00 76.56 128 ILE A O 1
ATOM 960 N N . VAL A 1 129 ? 11.356 2.771 -11.781 1.00 77.56 129 VAL A N 1
ATOM 961 C CA . VAL A 1 129 ? 10.148 2.433 -11.017 1.00 77.56 129 VAL A CA 1
ATOM 962 C C . VAL A 1 129 ? 10.416 2.604 -9.522 1.00 77.56 129 VAL A C 1
ATOM 964 O O . VAL A 1 129 ? 9.701 3.342 -8.855 1.00 77.56 129 VAL A O 1
ATOM 967 N N . SER A 1 130 ? 11.503 2.015 -9.013 1.00 78.88 130 SER A N 1
ATOM 968 C CA . SER A 1 130 ? 11.858 2.143 -7.595 1.00 78.88 130 SER A CA 1
ATOM 969 C C . SER A 1 130 ? 12.077 3.596 -7.171 1.00 78.88 130 SER A C 1
ATOM 971 O O . SER A 1 130 ? 11.604 3.985 -6.115 1.00 78.88 130 SER A O 1
ATOM 973 N N . ALA A 1 131 ? 12.745 4.413 -7.989 1.00 77.06 131 ALA A N 1
ATOM 974 C CA . ALA A 1 131 ? 13.002 5.816 -7.664 1.00 77.06 131 ALA A CA 1
ATOM 975 C C . ALA A 1 131 ? 11.733 6.688 -7.611 1.00 77.06 131 ALA A C 1
ATOM 977 O O . ALA A 1 131 ? 11.760 7.750 -6.998 1.00 77.06 131 ALA A O 1
ATOM 978 N N . MET A 1 132 ? 10.648 6.271 -8.269 1.00 74.25 132 MET A N 1
ATOM 979 C CA . MET A 1 132 ? 9.406 7.044 -8.325 1.00 74.25 132 MET A CA 1
ATOM 980 C C . MET A 1 132 ? 8.416 6.700 -7.218 1.00 74.25 132 MET A C 1
ATOM 982 O O . MET A 1 132 ? 7.701 7.591 -6.771 1.00 74.25 132 MET A O 1
ATOM 986 N N . VAL A 1 133 ? 8.320 5.420 -6.840 1.00 75.81 133 VAL A N 1
ATOM 987 C CA . VAL A 1 133 ? 7.254 4.941 -5.941 1.00 75.81 133 VAL A CA 1
ATOM 988 C C . VAL A 1 133 ? 7.755 4.420 -4.598 1.00 75.81 133 VAL A C 1
ATOM 990 O O . VAL A 1 133 ? 6.957 4.283 -3.679 1.00 75.81 133 VAL A O 1
ATOM 993 N N . ALA A 1 134 ? 9.048 4.114 -4.454 1.00 82.50 134 ALA A N 1
ATOM 994 C CA . ALA A 1 134 ? 9.584 3.673 -3.170 1.00 82.50 134 ALA A CA 1
ATOM 995 C C . ALA A 1 134 ? 9.854 4.874 -2.257 1.00 82.50 134 ALA A C 1
ATOM 997 O O . ALA A 1 134 ? 10.306 5.925 -2.713 1.00 82.50 134 ALA A O 1
ATOM 998 N N . GLY A 1 135 ? 9.630 4.695 -0.960 1.00 82.62 135 GLY A N 1
ATOM 999 C CA . GLY A 1 135 ? 9.844 5.738 0.036 1.00 82.62 135 GLY A CA 1
ATOM 1000 C C . GLY A 1 135 ? 8.815 5.718 1.157 1.00 82.62 135 GLY A C 1
ATOM 1001 O O . GLY A 1 135 ? 7.863 4.934 1.143 1.00 82.62 135 GLY A O 1
ATOM 1002 N N . GLU A 1 136 ? 9.043 6.585 2.136 1.00 84.50 136 GLU A N 1
ATOM 1003 C CA . GLU A 1 136 ? 8.168 6.796 3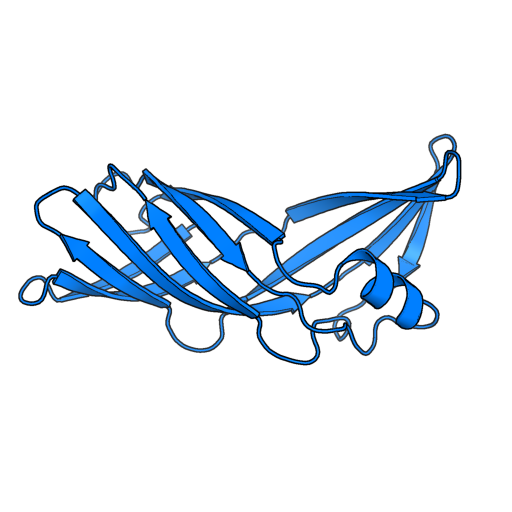.289 1.00 84.50 136 GLU A CA 1
ATOM 1004 C C . GLU A 1 136 ? 7.087 7.843 2.993 1.00 84.50 136 GLU A C 1
ATOM 1006 O O . GLU A 1 136 ? 7.228 8.667 2.088 1.00 84.50 136 GLU A O 1
ATOM 1011 N N . GLY A 1 137 ? 6.027 7.848 3.805 1.00 80.06 137 GLY A N 1
ATOM 1012 C CA . GLY A 1 137 ? 5.018 8.911 3.792 1.00 80.06 137 GLY A CA 1
ATOM 1013 C C . GLY A 1 137 ? 3.984 8.805 2.672 1.00 80.06 137 GLY A C 1
ATOM 1014 O O . GLY A 1 137 ? 3.283 9.782 2.409 1.00 80.06 137 GLY A O 1
ATOM 1015 N N . ASN A 1 138 ? 3.856 7.641 2.028 1.00 83.31 138 ASN A N 1
ATOM 1016 C CA . ASN A 1 138 ? 2.724 7.390 1.142 1.00 83.31 138 ASN A CA 1
ATOM 1017 C C . ASN A 1 138 ? 1.442 7.335 1.974 1.00 83.31 138 ASN A C 1
ATOM 1019 O O . ASN A 1 138 ? 1.460 6.841 3.101 1.00 83.31 138 ASN A O 1
ATOM 1023 N N . THR A 1 139 ? 0.336 7.822 1.421 1.00 87.44 139 THR A N 1
ATOM 1024 C CA . THR A 1 139 ? -0.974 7.810 2.078 1.00 87.44 139 THR A CA 1
ATOM 1025 C C . THR A 1 139 ? -1.918 6.860 1.363 1.00 87.44 139 THR A C 1
ATOM 1027 O O . THR A 1 139 ? -1.828 6.666 0.146 1.00 87.44 139 THR A O 1
ATOM 1030 N N . ILE A 1 140 ? -2.830 6.265 2.120 1.00 86.25 140 ILE A N 1
ATOM 1031 C CA . ILE A 1 140 ? -3.954 5.506 1.587 1.00 86.25 140 ILE A CA 1
ATOM 1032 C C . ILE A 1 140 ? -5.232 5.984 2.262 1.00 86.25 140 ILE A C 1
ATOM 1034 O O . ILE A 1 140 ? -5.254 6.185 3.473 1.00 86.25 140 ILE A O 1
ATOM 1038 N N . ASP A 1 141 ? -6.279 6.129 1.461 1.00 89.62 141 ASP A N 1
ATOM 1039 C CA . ASP A 1 141 ? -7.628 6.454 1.900 1.00 89.62 141 ASP A CA 1
ATOM 1040 C C . ASP A 1 141 ? -8.568 5.445 1.242 1.00 89.62 141 ASP A C 1
ATOM 1042 O O . ASP A 1 141 ? -8.548 5.263 0.020 1.00 89.62 141 ASP A O 1
ATOM 1046 N N . LEU A 1 142 ? -9.355 4.743 2.051 1.00 86.19 142 LEU A N 1
ATOM 1047 C CA . LEU A 1 142 ? -10.252 3.686 1.602 1.00 86.19 142 LEU A CA 1
ATOM 1048 C C . LEU A 1 142 ? -11.642 3.926 2.163 1.00 86.19 142 LEU A C 1
ATOM 1050 O O . LEU A 1 142 ? -11.801 4.218 3.343 1.00 86.19 142 LEU A O 1
ATOM 1054 N N . SER A 1 143 ? -12.646 3.680 1.332 1.00 87.31 143 SER A N 1
ATOM 1055 C CA . SER A 1 143 ? -13.992 3.407 1.819 1.00 87.31 143 SER A CA 1
ATOM 1056 C C . SER A 1 143 ? -14.158 1.894 1.857 1.00 87.31 143 SER A C 1
ATOM 1058 O O . SER A 1 143 ? -14.123 1.235 0.810 1.00 87.31 143 SER A O 1
ATOM 1060 N N . LEU A 1 144 ? -14.238 1.329 3.062 1.00 82.44 144 LEU A N 1
ATOM 1061 C CA . LEU A 1 144 ? -14.441 -0.103 3.246 1.00 82.44 144 LEU A CA 1
ATOM 1062 C C . LEU A 1 144 ? -15.914 -0.386 3.487 1.00 82.44 144 LEU A C 1
ATOM 1064 O O . LEU A 1 144 ? -16.544 0.248 4.329 1.00 82.44 144 LEU A O 1
ATOM 1068 N N . MET A 1 145 ? -16.429 -1.392 2.786 1.00 77.44 145 MET A N 1
ATOM 1069 C CA . MET A 1 145 ? -17.736 -1.985 3.047 1.00 77.44 145 MET A CA 1
ATOM 1070 C C . MET A 1 145 ? -17.542 -3.361 3.685 1.00 77.44 145 MET A C 1
ATOM 1072 O O . MET A 1 145 ? -16.613 -4.091 3.327 1.00 77.44 145 MET A O 1
ATOM 1076 N N . TYR A 1 146 ? -18.423 -3.713 4.621 1.00 68.44 146 TYR A N 1
ATOM 1077 C CA . TYR A 1 146 ? -18.480 -5.065 5.171 1.00 68.44 146 TYR A CA 1
ATOM 1078 C C . TYR A 1 146 ? -18.918 -6.053 4.080 1.00 68.44 146 TYR A C 1
ATOM 1080 O O . TYR A 1 146 ? -19.941 -5.831 3.425 1.00 68.44 146 TYR A O 1
ATOM 1088 N N . ALA A 1 147 ? -18.144 -7.122 3.882 1.00 62.94 147 ALA A N 1
ATOM 1089 C CA . ALA A 1 147 ? -18.531 -8.246 3.036 1.00 62.94 147 ALA A CA 1
ATOM 1090 C C . ALA A 1 147 ? -19.142 -9.355 3.922 1.00 62.94 147 ALA A C 1
ATOM 1092 O O . ALA A 1 147 ? -18.479 -9.764 4.877 1.00 62.94 147 ALA A O 1
ATOM 1093 N N . PRO A 1 148 ? -20.394 -9.785 3.665 1.00 52.88 148 PRO A N 1
ATOM 1094 C CA . PRO A 1 148 ? -21.074 -10.826 4.438 1.00 52.88 148 PRO A CA 1
ATOM 1095 C C . PRO A 1 148 ? -20.571 -12.241 4.140 1.00 52.88 148 PRO A C 1
ATOM 1097 O O . PRO A 1 148 ? -20.071 -12.473 3.015 1.00 52.88 148 PRO A O 1
#